Protein AF-A0A6L2MKE4-F1 (afdb_monomer)

Secondary structure (DSSP, 8-state):
--HHHHHHHHHH--BTTB--HHHHTT--TTS-HHHHHHHHHHHHHHH-TTT--STTHHHHHHHHHHHHHHHSSHHHHHHHHHHHHHHHGGGG-----

Structure (mmCIF, N/CA/C/O backbone):
data_AF-A0A6L2MKE4-F1
#
_entry.id   AF-A0A6L2MKE4-F1
#
loop_
_atom_site.group_PDB
_atom_site.id
_atom_site.type_symbol
_atom_site.label_atom_id
_atom_site.label_alt_id
_atom_site.label_comp_id
_atom_site.label_asym_id
_atom_site.label_entity_id
_atom_site.label_seq_id
_atom_site.pdbx_PDB_ins_code
_atom_site.Cartn_x
_atom_site.Cartn_y
_atom_site.Cartn_z
_atom_site.occupancy
_atom_site.B_iso_or_equiv
_atom_site.auth_seq_id
_atom_site.auth_comp_id
_atom_site.auth_asym_id
_atom_site.auth_atom_id
_atom_site.pdbx_PDB_model_num
ATOM 1 N N . MET A 1 1 ? -14.967 8.549 8.986 1.00 53.28 1 MET A N 1
ATOM 2 C CA . MET A 1 1 ? -13.724 7.775 8.771 1.00 53.28 1 MET A CA 1
ATOM 3 C C . MET A 1 1 ? -12.907 8.492 7.716 1.00 53.28 1 MET A C 1
ATOM 5 O O . MET A 1 1 ? -13.354 8.536 6.581 1.00 53.28 1 MET A O 1
ATOM 9 N N . LEU A 1 2 ? -11.779 9.104 8.092 1.00 62.59 2 LEU A N 1
ATOM 10 C CA . LEU A 1 2 ? -10.893 9.797 7.140 1.00 62.59 2 LEU A CA 1
ATOM 11 C C . LEU A 1 2 ? -10.089 8.819 6.269 1.00 62.59 2 LEU A C 1
ATOM 13 O O . LEU A 1 2 ? -9.876 9.060 5.096 1.00 62.59 2 LEU A O 1
ATOM 17 N N . ILE A 1 3 ? -9.779 7.646 6.811 1.00 69.50 3 ILE A N 1
ATOM 18 C CA . ILE A 1 3 ? -8.821 6.683 6.250 1.00 69.50 3 ILE A CA 1
ATOM 19 C C . ILE A 1 3 ? -9.273 6.112 4.900 1.00 69.50 3 ILE A C 1
ATOM 21 O O . ILE A 1 3 ? -8.472 5.889 3.999 1.00 69.50 3 ILE A O 1
ATOM 25 N N . THR A 1 4 ? -10.575 5.863 4.738 1.00 69.31 4 THR A N 1
ATOM 26 C CA . THR A 1 4 ? -11.118 5.440 3.442 1.00 69.31 4 THR A CA 1
ATOM 27 C C . THR A 1 4 ? -11.011 6.546 2.405 1.00 69.31 4 THR A C 1
ATOM 29 O O . THR A 1 4 ? -10.761 6.247 1.245 1.00 69.31 4 THR A O 1
ATOM 32 N N . LEU A 1 5 ? -11.165 7.806 2.817 1.00 66.00 5 LEU A N 1
ATOM 33 C CA . LEU A 1 5 ? -11.013 8.962 1.941 1.00 66.00 5 LEU A CA 1
ATOM 34 C C . LEU A 1 5 ? -9.538 9.175 1.571 1.00 66.00 5 LEU A C 1
ATOM 36 O O . LEU A 1 5 ? -9.254 9.443 0.411 1.00 66.00 5 LEU A O 1
ATOM 40 N N . ASP A 1 6 ? -8.613 8.950 2.507 1.00 70.56 6 ASP A N 1
ATOM 41 C CA . ASP A 1 6 ? -7.164 9.035 2.274 1.00 70.56 6 ASP A CA 1
ATOM 42 C C . ASP A 1 6 ? -6.672 8.011 1.242 1.00 70.56 6 ASP A C 1
ATOM 44 O O . ASP A 1 6 ? -5.725 8.282 0.517 1.00 70.56 6 ASP A O 1
ATOM 48 N N . VAL A 1 7 ? -7.338 6.856 1.118 1.00 75.00 7 VAL A N 1
ATOM 49 C CA . VAL A 1 7 ? -7.068 5.881 0.044 1.00 75.00 7 VAL A CA 1
ATOM 50 C C . VAL A 1 7 ? -7.807 6.234 -1.246 1.00 75.00 7 VAL A C 1
ATOM 52 O O . VAL A 1 7 ? -7.272 6.060 -2.341 1.00 75.00 7 VAL A O 1
ATOM 55 N N . TYR A 1 8 ? -9.043 6.722 -1.139 1.00 72.94 8 TYR A N 1
ATOM 56 C CA . TYR A 1 8 ? -9.890 6.969 -2.303 1.00 72.94 8 TYR A CA 1
ATOM 57 C C . TYR A 1 8 ? -9.477 8.231 -3.076 1.00 72.94 8 TYR A C 1
ATOM 59 O O . TYR A 1 8 ? -9.482 8.220 -4.301 1.00 72.94 8 TYR A O 1
ATOM 67 N N . LEU A 1 9 ? -9.035 9.289 -2.389 1.00 73.38 9 LEU A N 1
ATOM 68 C CA . LEU A 1 9 ? -8.548 10.531 -2.999 1.00 73.38 9 LEU A CA 1
ATOM 69 C C . LEU A 1 9 ? -7.370 10.307 -3.969 1.00 73.38 9 LEU A C 1
ATOM 71 O O . LEU A 1 9 ? -7.487 10.711 -5.125 1.00 73.38 9 LEU A O 1
ATOM 75 N N . PRO A 1 10 ? -6.255 9.659 -3.578 1.00 66.81 10 PRO A N 1
ATOM 76 C CA . PRO A 1 10 ? -5.164 9.346 -4.502 1.00 66.81 10 PRO A CA 1
ATOM 77 C C . PRO A 1 10 ? -5.543 8.271 -5.530 1.00 66.81 10 PRO A C 1
ATOM 79 O O . PRO A 1 10 ? -4.979 8.252 -6.623 1.00 66.81 10 PRO A O 1
ATOM 82 N N . TYR A 1 11 ? -6.516 7.402 -5.231 1.00 68.56 11 TYR A N 1
ATOM 83 C CA . TYR A 1 11 ? -7.046 6.451 -6.211 1.00 68.56 11 TYR A CA 1
ATOM 84 C C . TYR A 1 11 ? -7.829 7.140 -7.343 1.00 68.56 11 TYR A C 1
ATOM 86 O O . TYR A 1 11 ? -7.644 6.789 -8.512 1.00 68.56 11 TYR A O 1
ATOM 94 N N . GLU A 1 12 ? -8.661 8.135 -7.019 1.00 67.88 12 GLU A N 1
ATOM 95 C CA . GLU A 1 12 ? -9.382 8.956 -8.004 1.00 67.88 12 GLU A CA 1
ATOM 96 C C . GLU A 1 12 ? -8.455 9.932 -8.728 1.00 67.88 12 GLU A C 1
ATOM 98 O O . GLU A 1 12 ? -8.661 10.239 -9.906 1.00 67.88 12 GLU A O 1
ATOM 103 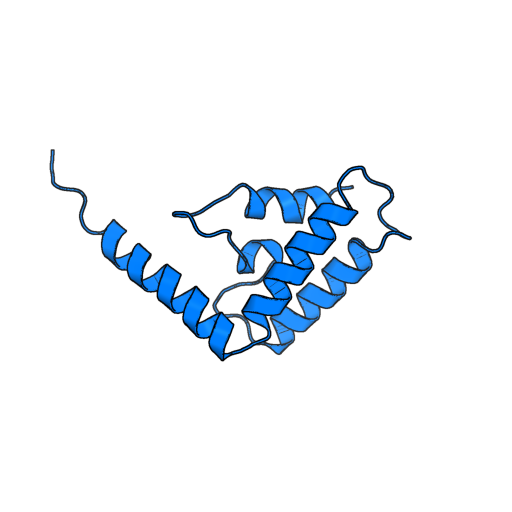N N . LYS A 1 13 ? -7.388 10.378 -8.056 1.00 65.25 13 LYS A N 1
ATOM 104 C CA . LYS A 1 13 ? -6.341 11.223 -8.630 1.00 65.25 13 LYS A CA 1
ATOM 105 C C . LYS A 1 13 ? -5.435 10.400 -9.556 1.00 65.25 13 LYS A C 1
ATOM 107 O O . LYS A 1 13 ? -4.265 10.154 -9.280 1.00 65.25 13 LYS A O 1
ATOM 112 N N . LYS A 1 14 ? -5.985 9.980 -10.698 1.00 59.16 14 LYS A N 1
ATOM 113 C CA . LYS A 1 14 ? -5.229 9.379 -11.802 1.00 59.16 14 LYS A CA 1
ATOM 114 C C . LYS A 1 14 ? -4.338 10.434 -12.442 1.00 59.16 14 LYS A C 1
ATOM 116 O O . LYS A 1 14 ? -4.799 11.265 -13.223 1.00 59.16 14 LYS A O 1
ATOM 121 N N . VAL A 1 15 ? -3.047 10.368 -12.151 1.00 55.78 15 VAL A N 1
ATOM 122 C CA . VAL A 1 15 ? -2.044 11.104 -12.916 1.00 55.78 15 VAL A CA 1
ATOM 123 C C . VAL A 1 15 ? -1.691 10.238 -14.119 1.00 55.78 15 VAL A C 1
ATOM 125 O O . VAL A 1 15 ? -1.009 9.228 -13.997 1.00 55.78 15 VAL A O 1
ATOM 128 N N . ASN A 1 16 ? -2.184 10.639 -15.289 1.00 50.06 16 ASN A N 1
ATOM 129 C CA . ASN A 1 16 ? -1.784 10.072 -16.575 1.00 50.06 16 ASN A CA 1
ATOM 130 C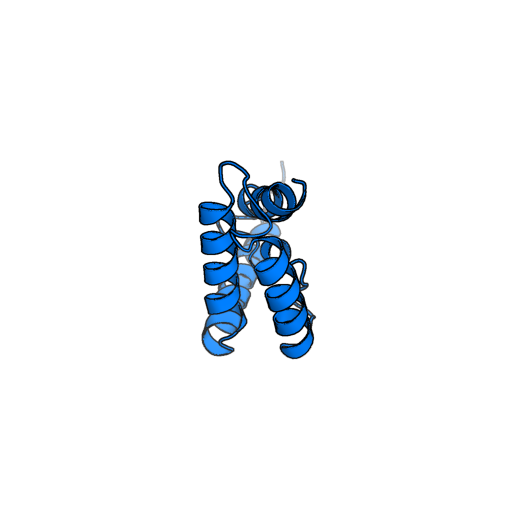 C . ASN A 1 16 ? -2.107 8.573 -16.761 1.00 50.06 16 ASN A C 1
ATOM 132 O O . ASN A 1 16 ? -1.264 7.795 -17.195 1.00 50.06 16 ASN A O 1
ATOM 136 N N . TRP A 1 17 ? -3.355 8.188 -16.464 1.00 54.62 17 TRP A N 1
ATOM 137 C CA . TRP A 1 17 ? -3.922 6.836 -16.654 1.00 54.62 17 TRP A CA 1
ATOM 138 C C . TRP A 1 17 ? -3.404 5.739 -15.717 1.00 54.62 17 TRP A C 1
ATOM 140 O O . TRP A 1 17 ? -4.025 4.677 -15.645 1.00 54.62 17 TRP A O 1
ATOM 150 N N . GLU A 1 18 ? -2.376 6.020 -14.919 1.00 57.22 18 GLU A N 1
ATOM 151 C CA . GLU A 1 18 ? -1.960 5.186 -13.794 1.00 57.22 18 GLU A CA 1
ATOM 152 C C . GLU A 1 18 ? -2.443 5.776 -12.464 1.00 57.22 18 GLU A C 1
ATOM 154 O O . GLU A 1 18 ? -2.412 6.984 -12.223 1.00 57.22 18 GLU A O 1
ATOM 159 N N . SER A 1 19 ? -2.937 4.900 -11.589 1.00 66.25 19 SER A N 1
ATOM 160 C CA . SER A 1 19 ? -3.282 5.266 -10.216 1.00 66.25 19 SER A CA 1
ATOM 161 C C . SER A 1 19 ? -2.009 5.536 -9.418 1.00 66.25 19 SER A C 1
ATOM 163 O O . SER A 1 19 ? -1.007 4.837 -9.584 1.00 66.25 19 SER A O 1
ATOM 165 N N . ASP A 1 20 ? -2.047 6.527 -8.528 1.00 74.88 20 ASP A N 1
ATOM 166 C CA . ASP A 1 20 ? -0.909 6.841 -7.670 1.00 74.88 20 ASP A CA 1
ATOM 167 C C . ASP A 1 20 ? -0.768 5.802 -6.548 1.00 74.88 20 ASP A C 1
ATOM 169 O O . ASP A 1 20 ? -1.246 5.986 -5.431 1.00 74.88 20 ASP A O 1
ATOM 173 N N . TRP A 1 21 ? -0.126 4.671 -6.856 1.00 80.56 21 TRP A N 1
ATOM 174 C CA . TRP A 1 21 ? 0.105 3.584 -5.897 1.00 80.56 21 TRP A CA 1
ATOM 175 C C . TRP A 1 21 ? 0.932 4.024 -4.688 1.00 80.56 21 TRP A C 1
ATOM 177 O O . TRP A 1 21 ? 0.751 3.486 -3.598 1.00 80.56 21 TRP A O 1
ATOM 187 N N . TYR A 1 22 ? 1.811 5.008 -4.879 1.00 82.00 22 TYR A N 1
ATOM 188 C CA . TYR A 1 22 ? 2.605 5.609 -3.813 1.00 82.00 22 TYR A CA 1
ATOM 189 C C . TYR A 1 22 ? 1.721 6.491 -2.925 1.00 82.00 22 TYR A C 1
ATOM 191 O O . TYR A 1 22 ? 1.693 6.286 -1.715 1.00 82.00 22 TYR A O 1
ATOM 199 N N . GLY A 1 23 ? 0.892 7.353 -3.524 1.00 79.50 23 GLY A N 1
ATOM 200 C CA . GLY A 1 23 ? -0.099 8.155 -2.797 1.00 79.50 23 GLY A CA 1
ATOM 201 C C . GLY A 1 23 ? -1.129 7.320 -2.023 1.00 79.50 23 GLY A C 1
ATOM 202 O O . GLY A 1 23 ? -1.477 7.670 -0.903 1.00 79.50 23 GLY A O 1
ATOM 203 N N . ILE A 1 24 ? -1.562 6.173 -2.563 1.00 83.88 24 ILE A N 1
ATOM 204 C CA . ILE A 1 24 ? -2.458 5.220 -1.871 1.00 83.88 24 ILE A CA 1
ATOM 205 C C . ILE A 1 24 ? -1.826 4.667 -0.586 1.00 83.88 24 ILE A C 1
ATOM 207 O O . ILE A 1 24 ? -2.528 4.388 0.386 1.00 83.88 24 ILE A O 1
ATOM 211 N N . LEU A 1 25 ? -0.509 4.464 -0.600 1.00 82.12 25 LEU A N 1
ATOM 212 C CA . LEU A 1 25 ? 0.263 3.969 0.535 1.00 82.12 25 LEU A CA 1
ATOM 213 C C . LEU A 1 25 ? 0.798 5.097 1.422 1.00 82.12 25 LEU A C 1
ATOM 215 O O . LEU A 1 25 ? 1.555 4.796 2.339 1.00 82.12 25 LEU A O 1
ATOM 219 N N . ASP A 1 26 ? 0.431 6.357 1.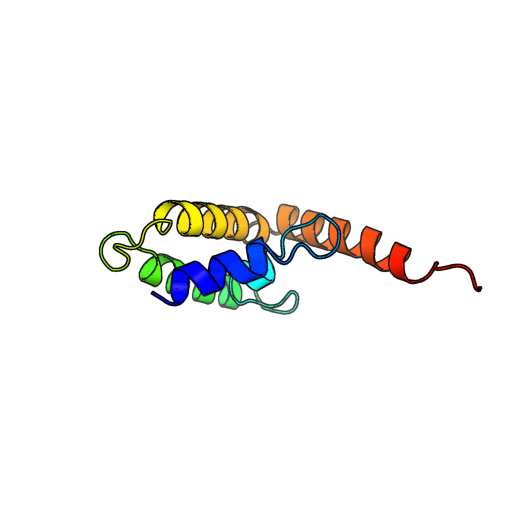162 1.00 81.62 26 ASP A N 1
ATOM 220 C CA . ASP A 1 26 ? 1.002 7.534 1.831 1.00 81.62 26 ASP A CA 1
ATOM 221 C C . ASP A 1 26 ? 2.548 7.505 1.823 1.00 81.62 26 ASP A C 1
ATOM 223 O O . ASP A 1 26 ? 3.228 7.772 2.815 1.00 81.62 26 ASP A O 1
ATOM 227 N N . ALA A 1 27 ? 3.114 7.078 0.694 1.00 82.19 27 ALA A N 1
ATOM 228 C CA . ALA A 1 27 ? 4.544 6.900 0.487 1.00 82.19 27 ALA A CA 1
ATOM 229 C C . ALA A 1 27 ? 5.015 7.679 -0.747 1.00 82.19 27 ALA A C 1
ATOM 231 O O . ALA A 1 27 ? 4.230 8.046 -1.619 1.00 82.19 27 ALA A O 1
ATOM 232 N N . ASN A 1 28 ? 6.321 7.895 -0.844 1.00 79.44 28 ASN A N 1
ATOM 233 C CA . ASN A 1 28 ? 6.991 8.536 -1.966 1.00 79.44 28 ASN A CA 1
ATOM 234 C C . ASN A 1 28 ? 7.760 7.519 -2.811 1.00 79.44 28 ASN A C 1
ATOM 236 O O . ASN A 1 28 ? 8.191 6.465 -2.345 1.00 79.44 28 ASN A O 1
ATOM 240 N N . THR A 1 29 ? 8.017 7.872 -4.071 1.00 75.50 29 THR A N 1
ATOM 241 C CA . THR A 1 29 ? 8.862 7.067 -4.971 1.00 75.50 29 THR A CA 1
ATOM 242 C C . THR A 1 29 ? 10.283 6.886 -4.444 1.00 75.50 29 THR A C 1
ATOM 244 O O . THR A 1 29 ? 10.903 5.860 -4.728 1.00 75.50 29 THR A O 1
ATOM 247 N N . SER A 1 30 ? 10.765 7.861 -3.670 1.00 78.06 30 SER A N 1
ATOM 248 C CA . SER A 1 30 ? 12.090 7.879 -3.044 1.00 78.06 30 SER A CA 1
ATOM 249 C C . SER A 1 30 ? 12.157 7.126 -1.714 1.00 78.06 30 SER A C 1
ATOM 251 O O . SER A 1 30 ? 13.248 6.987 -1.175 1.00 78.06 30 SER A O 1
ATOM 253 N N . ASP A 1 31 ? 11.026 6.655 -1.176 1.00 81.81 31 ASP A N 1
ATOM 254 C CA . ASP A 1 31 ? 11.019 5.955 0.107 1.00 81.81 31 ASP A CA 1
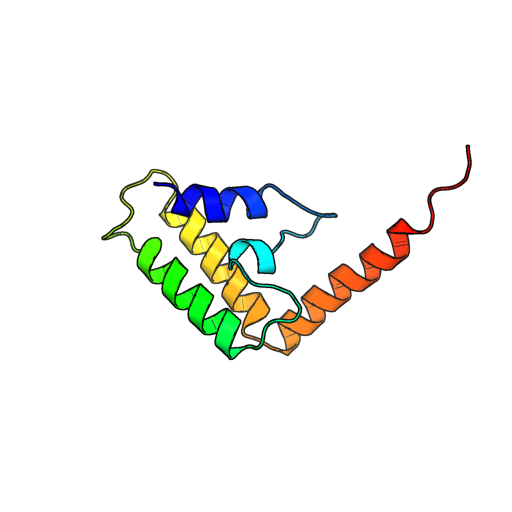ATOM 255 C C . ASP A 1 31 ? 11.583 4.534 -0.015 1.00 81.81 31 ASP A C 1
ATOM 257 O O . ASP A 1 31 ? 11.335 3.802 -0.987 1.00 81.81 31 ASP A O 1
ATOM 261 N N . ASP A 1 32 ? 12.312 4.126 1.022 1.00 84.12 32 ASP A N 1
ATOM 262 C CA . ASP A 1 32 ? 12.821 2.769 1.166 1.00 84.12 32 ASP A CA 1
ATOM 263 C C . ASP A 1 32 ? 11.689 1.749 1.326 1.00 84.12 32 ASP A C 1
ATOM 265 O O . ASP A 1 32 ? 10.629 2.018 1.899 1.00 84.12 32 ASP A O 1
ATOM 269 N N . ASP A 1 33 ? 11.953 0.517 0.893 1.00 83.56 33 ASP A N 1
ATOM 270 C CA . ASP A 1 33 ? 11.046 -0.625 1.055 1.00 83.56 33 ASP A CA 1
ATOM 271 C C . ASP A 1 33 ? 10.568 -0.817 2.507 1.00 83.56 33 ASP A C 1
ATOM 273 O O . ASP A 1 33 ? 9.438 -1.245 2.752 1.00 83.56 33 ASP A O 1
ATOM 277 N N . GLU A 1 34 ? 11.413 -0.499 3.494 1.00 86.44 34 GLU A N 1
ATOM 278 C CA . GLU A 1 34 ? 11.039 -0.578 4.908 1.00 86.44 34 GLU A CA 1
ATOM 279 C C . GLU A 1 34 ? 9.987 0.474 5.288 1.00 86.44 34 GLU A C 1
ATOM 281 O O . GLU A 1 34 ? 9.026 0.153 5.994 1.00 86.44 34 GLU A O 1
ATOM 286 N N . THR A 1 35 ? 10.128 1.702 4.787 1.00 87.12 35 THR A N 1
ATOM 287 C CA . THR A 1 35 ? 9.178 2.800 5.005 1.00 87.12 35 THR A CA 1
ATOM 288 C C . THR A 1 35 ? 7.831 2.481 4.364 1.00 87.12 35 THR A C 1
ATOM 290 O O . THR A 1 35 ? 6.803 2.564 5.039 1.00 87.12 35 THR A O 1
ATOM 293 N N . ILE A 1 36 ? 7.831 1.986 3.121 1.00 85.75 36 ILE A N 1
ATOM 294 C CA . ILE A 1 36 ? 6.607 1.561 2.419 1.00 85.75 36 ILE A CA 1
ATOM 295 C C . ILE A 1 36 ? 5.908 0.434 3.196 1.00 85.75 36 ILE A C 1
ATOM 297 O O . ILE A 1 36 ? 4.690 0.449 3.378 1.00 85.75 36 ILE A O 1
ATOM 301 N N . ARG A 1 37 ? 6.669 -0.527 3.735 1.00 86.81 37 ARG A N 1
ATOM 302 C CA . ARG A 1 37 ? 6.121 -1.623 4.554 1.00 86.81 37 ARG A CA 1
ATOM 303 C C . ARG A 1 37 ? 5.512 -1.129 5.863 1.00 86.81 37 ARG A C 1
ATOM 305 O O . ARG A 1 37 ? 4.476 -1.650 6.285 1.00 86.81 37 ARG A O 1
ATOM 312 N N . LYS A 1 38 ? 6.147 -0.157 6.525 1.00 89.75 38 LYS A N 1
ATOM 313 C CA . LYS A 1 38 ? 5.625 0.466 7.753 1.00 89.75 38 LYS A CA 1
ATOM 314 C C . LYS A 1 38 ? 4.312 1.195 7.477 1.00 89.75 38 LYS A C 1
ATOM 316 O O . LYS A 1 38 ? 3.341 0.957 8.197 1.00 89.75 38 LYS A O 1
ATOM 321 N N . GLN A 1 39 ? 4.265 1.999 6.415 1.00 87.31 39 GLN A N 1
ATOM 322 C CA . GLN A 1 39 ? 3.056 2.700 5.982 1.00 87.31 39 GLN A CA 1
ATOM 323 C C . GLN A 1 39 ? 1.920 1.722 5.642 1.00 87.31 39 GLN A C 1
ATOM 325 O O . GLN A 1 39 ? 0.819 1.842 6.180 1.00 87.31 39 GLN A O 1
ATOM 330 N N . TYR A 1 40 ? 2.201 0.669 4.862 1.00 88.06 40 TYR A N 1
ATOM 331 C CA . TYR A 1 40 ? 1.218 -0.374 4.549 1.00 88.06 40 TYR A CA 1
ATOM 332 C C . TYR A 1 40 ? 0.616 -1.005 5.807 1.00 88.06 40 TYR A C 1
ATOM 334 O O . TYR A 1 40 ? -0.603 -1.109 5.925 1.00 88.06 40 TYR A O 1
ATOM 342 N N . ARG A 1 41 ? 1.453 -1.408 6.774 1.00 88.31 41 ARG A N 1
ATOM 343 C CA . ARG A 1 41 ? 0.978 -2.016 8.029 1.00 88.31 41 ARG A CA 1
ATOM 344 C C . ARG A 1 41 ? 0.086 -1.059 8.814 1.00 88.31 41 ARG A C 1
ATOM 346 O O . ARG A 1 41 ? -0.947 -1.483 9.326 1.00 88.31 41 ARG A O 1
ATOM 353 N N . LYS A 1 42 ? 0.466 0.218 8.887 1.00 87.25 42 LYS A N 1
ATOM 354 C CA . LYS A 1 42 ? -0.318 1.263 9.552 1.00 87.25 42 LYS A CA 1
ATOM 355 C C . LYS A 1 42 ? -1.694 1.410 8.895 1.00 87.25 42 LYS A C 1
ATOM 357 O O . LYS A 1 42 ? -2.704 1.300 9.585 1.00 87.25 42 LYS A O 1
ATOM 362 N N . LEU A 1 43 ? -1.738 1.560 7.573 1.00 84.12 43 LEU A N 1
ATOM 363 C CA . LEU A 1 43 ? -2.983 1.698 6.814 1.00 84.12 43 LEU A CA 1
ATOM 364 C C . LEU A 1 43 ? -3.848 0.432 6.877 1.00 84.12 43 LEU A C 1
ATOM 366 O O . LEU A 1 43 ? -5.053 0.533 7.080 1.00 84.12 43 LEU A O 1
ATOM 370 N N . ALA A 1 44 ? -3.257 -0.761 6.792 1.00 84.44 44 ALA A N 1
ATOM 371 C CA . ALA A 1 44 ? -3.977 -2.031 6.882 1.00 84.44 44 ALA A CA 1
ATOM 372 C C . ALA A 1 44 ? -4.644 -2.227 8.254 1.00 84.44 44 ALA A C 1
ATOM 374 O O . ALA A 1 44 ? -5.788 -2.671 8.324 1.00 84.44 44 ALA A O 1
ATOM 375 N N . LEU A 1 45 ? -3.962 -1.848 9.343 1.00 82.81 45 LEU A N 1
ATOM 376 C CA . LEU A 1 45 ? -4.537 -1.859 10.694 1.00 82.81 45 LEU A CA 1
ATOM 377 C C . LEU A 1 45 ? -5.677 -0.847 10.841 1.00 82.81 45 LEU A C 1
ATOM 379 O O . LEU A 1 45 ? -6.658 -1.105 11.535 1.00 82.81 45 LEU A O 1
ATOM 383 N N . MET A 1 46 ? -5.546 0.303 10.186 1.00 77.81 46 MET A N 1
ATOM 384 C CA . MET A 1 46 ? -6.545 1.369 10.189 1.00 77.81 46 MET A CA 1
ATOM 385 C C . MET A 1 46 ? -7.777 1.011 9.337 1.00 77.81 46 MET A C 1
ATOM 387 O O . MET A 1 46 ? -8.897 1.365 9.696 1.00 77.81 46 MET A O 1
ATOM 391 N N . LEU A 1 47 ? -7.589 0.261 8.249 1.00 75.25 47 LEU A N 1
ATOM 392 C CA . LEU A 1 47 ? -8.642 -0.236 7.354 1.00 75.25 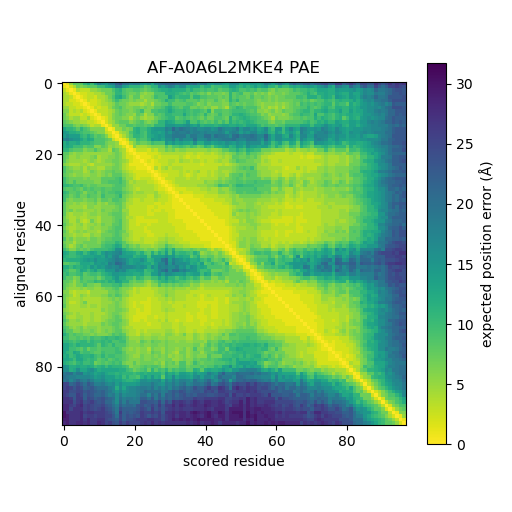47 LEU A CA 1
ATOM 393 C C . LEU A 1 47 ? -9.246 -1.574 7.781 1.00 75.25 47 LEU A C 1
ATOM 395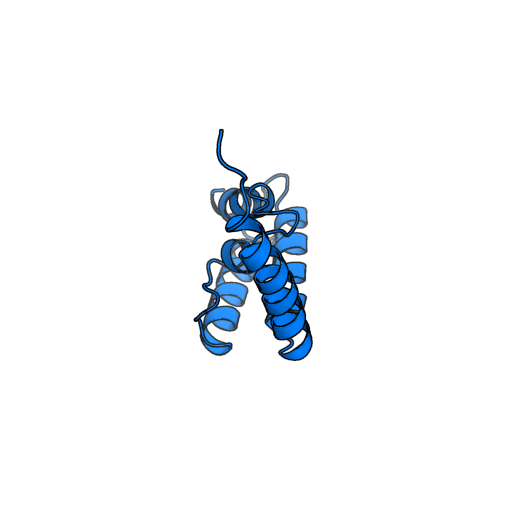 O O . LEU A 1 47 ? -10.191 -2.039 7.145 1.00 75.25 47 LEU A O 1
ATOM 399 N N . HIS A 1 48 ? -8.729 -2.191 8.843 1.00 74.50 48 HIS A N 1
ATOM 400 C CA . HIS A 1 48 ? -9.250 -3.451 9.348 1.00 74.50 48 HIS A CA 1
ATOM 401 C C . HIS A 1 48 ? -10.746 -3.319 9.666 1.00 74.50 48 HIS A C 1
ATOM 403 O O . HIS A 1 48 ? -11.165 -2.372 10.332 1.00 74.50 48 HIS A O 1
ATOM 409 N N . HIS A 1 49 ? -11.539 -4.288 9.208 1.00 64.38 49 HIS A N 1
ATOM 410 C CA . HIS A 1 49 ? -12.996 -4.361 9.384 1.00 64.38 49 HIS A CA 1
ATOM 411 C C . HIS A 1 49 ? -13.469 -4.177 10.838 1.00 64.38 49 HIS A C 1
ATOM 413 O O . HIS A 1 49 ? -14.566 -3.674 11.071 1.00 64.38 49 HIS A O 1
ATOM 419 N N . ASP A 1 50 ? -12.617 -4.520 11.807 1.00 63.28 50 ASP A N 1
ATOM 420 C CA . ASP A 1 50 ? -12.868 -4.308 13.236 1.00 63.28 50 ASP A CA 1
ATOM 421 C C . ASP A 1 50 ? -12.890 -2.815 13.632 1.00 63.28 50 ASP A C 1
ATOM 423 O O . ASP A 1 50 ? -13.689 -2.393 14.466 1.00 63.28 50 ASP A O 1
ATOM 427 N N . LYS A 1 51 ? -12.061 -1.981 12.986 1.00 63.16 51 LYS A N 1
ATOM 428 C CA . LYS A 1 51 ? -11.948 -0.538 13.267 1.00 63.16 51 LYS A CA 1
ATOM 429 C C . LYS A 1 51 ? -12.659 0.354 12.247 1.00 63.16 51 LYS A C 1
ATOM 431 O O . LYS A 1 51 ? -13.091 1.446 12.612 1.00 63.16 51 LYS A O 1
ATOM 436 N N . ASN A 1 52 ? -12.838 -0.107 11.007 1.00 61.09 52 ASN A N 1
ATOM 437 C CA . ASN A 1 52 ? -13.513 0.631 9.936 1.00 61.09 52 ASN A CA 1
ATOM 438 C C . ASN A 1 52 ? -14.836 -0.038 9.518 1.00 61.09 52 ASN A C 1
ATOM 440 O O . ASN A 1 52 ? -14.897 -0.806 8.563 1.00 61.09 52 ASN A O 1
ATOM 444 N N . LYS A 1 53 ? -15.930 0.320 10.201 1.00 63.72 53 LYS A N 1
ATOM 445 C CA . LYS A 1 53 ? -17.325 0.040 9.802 1.00 63.72 53 LYS A CA 1
ATOM 446 C C . LYS A 1 53 ? -17.879 0.997 8.722 1.00 63.72 53 LYS A C 1
ATOM 448 O O . LYS A 1 53 ? -19.091 1.193 8.662 1.00 63.72 53 LYS A O 1
ATOM 453 N N . SER A 1 54 ? -17.046 1.655 7.906 1.00 64.69 54 SER A N 1
ATOM 454 C CA . SER A 1 54 ? -17.570 2.506 6.822 1.00 64.69 54 SER A CA 1
ATOM 455 C C . SER A 1 54 ? -17.953 1.694 5.594 1.00 64.69 54 SER A C 1
ATOM 457 O O . SER A 1 54 ? -17.292 0.727 5.206 1.00 64.69 54 SER A O 1
ATOM 459 N N . VAL A 1 55 ? -18.991 2.181 4.918 1.00 64.75 55 VAL A N 1
ATOM 460 C CA . VAL A 1 55 ? -19.281 1.842 3.525 1.00 64.75 55 VAL A CA 1
ATOM 461 C C . VAL A 1 55 ? -18.027 2.137 2.690 1.00 64.75 55 VAL A C 1
ATOM 463 O O . VAL A 1 55 ? -17.497 3.245 2.737 1.00 64.75 55 VAL A O 1
ATOM 466 N N . GLY A 1 56 ? -17.508 1.125 1.988 1.00 68.19 56 GLY A N 1
ATOM 467 C CA . GLY A 1 56 ? -16.300 1.235 1.157 1.00 68.19 56 GLY A CA 1
ATOM 468 C C . GLY A 1 56 ? -14.973 0.860 1.836 1.00 68.19 56 GLY A C 1
ATOM 469 O O . GLY A 1 56 ? -13.946 0.837 1.161 1.00 68.19 56 GLY A O 1
ATOM 470 N N . GLY A 1 57 ? -14.958 0.494 3.127 1.00 70.12 57 GLY A N 1
ATOM 471 C CA . GLY A 1 57 ? -13.732 0.040 3.810 1.00 70.12 57 GLY A CA 1
ATOM 472 C C . GLY A 1 57 ? -13.103 -1.209 3.175 1.00 70.12 57 GLY A C 1
ATOM 473 O O . GLY A 1 57 ? -11.887 -1.283 3.008 1.00 70.12 57 GLY A O 1
ATOM 474 N N . CYS A 1 58 ? -13.939 -2.154 2.730 1.00 74.88 58 CYS A N 1
ATOM 475 C CA . CYS A 1 58 ? -13.487 -3.338 1.995 1.00 74.88 58 CYS A CA 1
ATOM 476 C C . CYS A 1 58 ? -12.824 -2.987 0.655 1.00 74.88 58 CYS A C 1
ATOM 478 O O . CYS A 1 58 ? -11.818 -3.596 0.298 1.00 74.88 58 CYS A O 1
ATOM 480 N N . ASP A 1 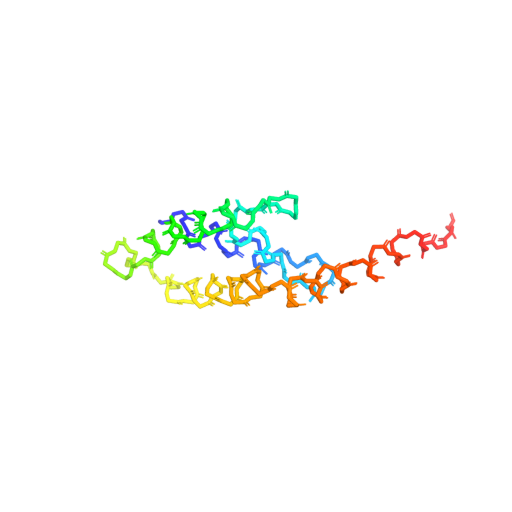59 ? -13.355 -2.014 -0.087 1.00 79.69 59 ASP A N 1
ATOM 481 C CA . ASP A 1 59 ? -12.784 -1.631 -1.382 1.00 79.69 59 ASP A CA 1
ATOM 482 C C . ASP A 1 59 ? -11.497 -0.821 -1.219 1.00 79.69 59 ASP A C 1
ATOM 484 O O . ASP A 1 59 ? -10.519 -1.090 -1.915 1.00 79.69 59 ASP A O 1
ATOM 488 N N . ALA A 1 60 ? -11.432 0.068 -0.224 1.00 81.25 60 ALA A N 1
ATOM 489 C CA . ALA A 1 60 ? -10.190 0.741 0.147 1.00 81.25 60 ALA A CA 1
ATOM 490 C C . ALA A 1 60 ? -9.091 -0.263 0.550 1.00 81.25 60 ALA A C 1
ATOM 492 O O . ALA A 1 60 ? -7.945 -0.127 0.124 1.00 81.25 60 ALA A O 1
ATOM 493 N N . PHE A 1 61 ? -9.430 -1.330 1.285 1.00 82.69 61 PHE A N 1
ATOM 494 C CA . PHE A 1 61 ? -8.472 -2.391 1.612 1.00 82.69 61 PHE A CA 1
ATOM 495 C C . PHE A 1 61 ? -7.979 -3.148 0.367 1.00 82.69 61 PHE A C 1
ATOM 497 O O . PHE A 1 61 ? -6.785 -3.430 0.252 1.00 82.69 61 PHE A O 1
ATOM 504 N N . LYS A 1 62 ? -8.860 -3.438 -0.601 1.00 83.19 62 LYS A N 1
ATOM 505 C CA . LYS A 1 62 ? -8.458 -4.054 -1.880 1.00 83.19 62 LYS A CA 1
ATOM 506 C C . LYS A 1 62 ? -7.493 -3.158 -2.657 1.00 83.19 62 LYS A C 1
ATOM 508 O O . LYS A 1 62 ? -6.497 -3.654 -3.182 1.00 83.19 62 LYS A O 1
ATOM 513 N N . ILE A 1 63 ? -7.769 -1.855 -2.717 1.00 84.00 63 ILE A N 1
ATOM 514 C CA . ILE A 1 63 ? -6.908 -0.869 -3.386 1.00 84.00 63 ILE A CA 1
ATOM 515 C C . ILE A 1 63 ? -5.537 -0.810 -2.698 1.00 84.00 63 ILE A C 1
ATOM 517 O O . ILE A 1 63 ? -4.513 -0.918 -3.375 1.00 84.00 63 ILE A O 1
ATOM 521 N N . LEU A 1 64 ? -5.511 -0.743 -1.362 1.00 85.69 64 LEU A N 1
ATOM 522 C CA . LEU A 1 64 ? -4.279 -0.757 -0.570 1.00 85.69 64 LEU A CA 1
ATOM 523 C C . LEU A 1 64 ? -3.458 -2.037 -0.805 1.00 85.69 64 LEU A C 1
ATOM 525 O O . LEU A 1 64 ? -2.252 -1.978 -1.038 1.00 85.69 64 LEU A O 1
ATOM 529 N N . SER A 1 65 ? -4.107 -3.203 -0.777 1.00 86.44 65 SER A N 1
ATOM 530 C CA . SER A 1 65 ? -3.460 -4.499 -1.013 1.00 86.44 65 SER A CA 1
ATOM 531 C C . SER A 1 65 ? -2.873 -4.601 -2.426 1.00 86.44 65 SER A C 1
ATOM 533 O O . SER A 1 65 ? -1.761 -5.107 -2.617 1.00 86.44 65 SER A O 1
ATOM 535 N N . LYS A 1 66 ? -3.577 -4.056 -3.425 1.00 84.81 66 LYS A N 1
ATOM 536 C CA . LYS A 1 66 ? -3.091 -3.975 -4.805 1.00 84.81 66 LYS A CA 1
ATOM 537 C C . LYS A 1 66 ? -1.863 -3.068 -4.920 1.00 84.81 66 LYS A C 1
ATOM 539 O O . LYS A 1 66 ? -0.881 -3.482 -5.534 1.00 84.81 66 LYS A O 1
ATOM 544 N N . ALA A 1 67 ? -1.886 -1.894 -4.284 1.00 85.31 67 ALA A N 1
ATOM 545 C CA . ALA A 1 67 ? -0.740 -0.985 -4.224 1.00 85.31 67 ALA A CA 1
ATOM 546 C C . ALA A 1 67 ? 0.482 -1.672 -3.600 1.00 85.31 67 ALA A C 1
ATOM 548 O O . ALA A 1 67 ? 1.568 -1.675 -4.177 1.00 85.31 67 ALA A O 1
ATOM 549 N N . TRP A 1 68 ? 0.285 -2.348 -2.465 1.00 87.19 68 TRP A N 1
ATOM 550 C CA . TRP A 1 68 ? 1.344 -3.086 -1.781 1.00 87.19 68 TRP A CA 1
ATOM 551 C C . TRP A 1 68 ? 1.924 -4.210 -2.642 1.00 87.19 68 TRP A C 1
ATOM 553 O O . TRP A 1 68 ? 3.136 -4.359 -2.720 1.00 87.19 68 TRP A O 1
ATOM 563 N N . 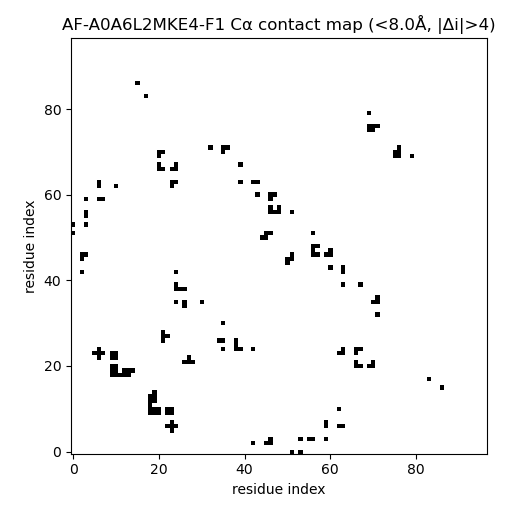THR A 1 69 ? 1.083 -4.964 -3.350 1.00 86.00 69 THR A N 1
ATOM 564 C CA . THR A 1 69 ? 1.541 -6.051 -4.231 1.00 86.00 69 THR A CA 1
ATOM 565 C C . THR A 1 69 ? 2.412 -5.541 -5.385 1.00 86.00 69 THR A C 1
ATOM 567 O O . THR A 1 69 ? 3.295 -6.259 -5.851 1.00 86.00 69 THR A O 1
ATOM 570 N N . LEU A 1 70 ? 2.168 -4.314 -5.856 1.00 83.06 70 LEU A N 1
ATOM 571 C CA . LEU A 1 70 ? 2.960 -3.669 -6.904 1.00 83.06 70 LEU A CA 1
ATOM 572 C C . LEU A 1 70 ? 4.259 -3.065 -6.362 1.00 83.06 70 LEU A C 1
ATOM 574 O O . LEU A 1 70 ? 5.286 -3.177 -7.023 1.00 83.06 70 LEU A O 1
ATOM 578 N N . LEU A 1 71 ? 4.230 -2.445 -5.178 1.00 82.06 71 LEU A N 1
ATOM 579 C CA . LEU A 1 71 ? 5.402 -1.769 -4.609 1.00 82.06 71 LEU A CA 1
ATOM 580 C C . LEU A 1 71 ? 6.333 -2.693 -3.812 1.00 82.06 71 LEU A C 1
ATOM 582 O O . LEU A 1 71 ? 7.526 -2.421 -3.749 1.00 82.06 71 LEU A O 1
ATOM 586 N N . SER A 1 72 ? 5.815 -3.776 -3.226 1.00 81.88 72 SER A N 1
ATOM 587 C CA . SER A 1 72 ? 6.602 -4.738 -2.438 1.00 81.88 72 SER A CA 1
ATOM 588 C C . SER A 1 72 ? 7.503 -5.623 -3.297 1.00 81.88 72 SER A C 1
ATOM 590 O O . SER A 1 72 ? 8.427 -6.244 -2.773 1.00 81.88 72 SER A O 1
ATOM 592 N N . ASP A 1 73 ? 7.205 -5.753 -4.587 1.00 83.56 73 ASP A N 1
ATOM 593 C CA . ASP A 1 73 ? 8.008 -6.529 -5.519 1.00 83.56 73 ASP A CA 1
ATOM 594 C C . ASP A 1 73 ? 8.879 -5.562 -6.317 1.00 83.56 73 ASP A C 1
ATOM 596 O O . ASP A 1 73 ? 8.369 -4.733 -7.067 1.00 83.56 73 ASP A O 1
ATOM 600 N N . LYS A 1 74 ? 10.203 -5.670 -6.170 1.00 77.75 74 LYS A N 1
ATOM 601 C CA . LYS A 1 74 ? 11.158 -4.786 -6.851 1.00 77.75 74 LYS A CA 1
ATOM 602 C C . LYS A 1 74 ? 10.984 -4.797 -8.369 1.00 77.75 74 LYS A C 1
ATOM 604 O O . LYS A 1 74 ? 11.163 -3.757 -8.999 1.00 77.75 74 LYS A O 1
ATOM 609 N N . VAL A 1 75 ? 10.603 -5.935 -8.953 1.00 78.81 75 VAL A N 1
ATOM 610 C CA . VAL A 1 75 ? 10.381 -6.069 -10.400 1.00 78.81 75 VAL A CA 1
ATOM 611 C C . VAL A 1 75 ? 9.127 -5.300 -10.815 1.00 78.81 75 VAL A C 1
ATOM 613 O O . VAL A 1 75 ? 9.156 -4.533 -11.777 1.00 78.81 75 VAL A O 1
ATOM 616 N N . LYS A 1 76 ? 8.035 -5.438 -10.056 1.00 76.56 76 LYS A N 1
ATOM 617 C CA . LYS A 1 76 ? 6.779 -4.715 -10.321 1.00 76.56 76 LYS A CA 1
ATOM 618 C C . LYS A 1 76 ? 6.900 -3.225 -10.015 1.00 76.56 76 LYS A C 1
ATOM 620 O O . LYS A 1 76 ? 6.368 -2.411 -10.766 1.00 76.56 76 LYS A O 1
ATOM 625 N N . ARG A 1 77 ? 7.653 -2.861 -8.975 1.00 76.62 77 ARG A N 1
ATOM 626 C CA . ARG A 1 77 ? 7.984 -1.476 -8.626 1.00 76.62 77 ARG A CA 1
ATOM 627 C C . ARG A 1 77 ? 8.774 -0.821 -9.750 1.00 76.62 77 ARG A C 1
ATOM 629 O O . ARG A 1 77 ? 8.458 0.302 -10.133 1.00 76.62 77 ARG A O 1
ATOM 636 N N . PHE A 1 78 ? 9.752 -1.534 -10.308 1.00 72.62 78 PHE A N 1
ATOM 637 C CA . PHE A 1 78 ? 10.505 -1.070 -11.467 1.00 72.62 78 PHE A CA 1
ATOM 638 C C . PHE A 1 78 ? 9.602 -0.893 -12.691 1.00 72.62 78 PHE A C 1
ATOM 640 O O . PHE A 1 78 ? 9.627 0.176 -13.290 1.00 72.62 78 PHE A O 1
ATOM 647 N N . ALA A 1 79 ? 8.745 -1.869 -13.010 1.00 73.44 79 ALA A N 1
ATOM 648 C CA . ALA A 1 79 ? 7.793 -1.762 -14.119 1.00 73.44 79 ALA A CA 1
ATOM 649 C C . ALA A 1 79 ? 6.811 -0.583 -13.951 1.00 73.44 79 ALA A C 1
ATOM 651 O O . ALA A 1 79 ? 6.568 0.157 -14.899 1.00 73.44 79 ALA A O 1
ATOM 652 N N . CYS A 1 80 ? 6.305 -0.351 -12.736 1.00 68.81 80 CYS A N 1
ATOM 653 C CA . CYS A 1 80 ? 5.435 0.784 -12.418 1.00 68.81 80 CYS A CA 1
ATOM 654 C C . CYS A 1 80 ? 6.172 2.131 -12.527 1.00 68.81 80 CYS A C 1
ATOM 656 O O . CYS A 1 80 ? 5.648 3.093 -13.082 1.00 68.81 80 CYS A O 1
ATOM 658 N N . ASN A 1 81 ? 7.418 2.206 -12.049 1.00 70.00 81 ASN A N 1
ATOM 659 C CA . ASN A 1 81 ? 8.241 3.406 -12.201 1.00 70.00 81 ASN A CA 1
ATOM 660 C C . ASN A 1 81 ? 8.619 3.661 -13.673 1.00 70.00 81 ASN A C 1
ATOM 662 O O . ASN A 1 81 ? 8.683 4.807 -14.111 1.00 70.00 81 ASN A O 1
ATOM 666 N N . GLN A 1 82 ? 8.837 2.600 -14.452 1.00 64.69 82 GLN A N 1
ATOM 667 C CA . GLN A 1 82 ? 9.147 2.668 -15.879 1.00 64.69 82 GLN A CA 1
ATOM 668 C C . GLN A 1 82 ? 7.932 3.114 -16.711 1.00 64.69 82 GLN A C 1
ATOM 670 O O . GLN A 1 82 ? 8.099 3.936 -17.613 1.00 64.69 82 GLN A O 1
ATOM 675 N N . GLY A 1 83 ? 6.721 2.649 -16.372 1.00 61.03 83 GLY A N 1
ATOM 676 C CA . GLY A 1 83 ? 5.457 3.138 -16.941 1.00 61.03 83 GLY A CA 1
ATOM 677 C C . GLY A 1 83 ? 5.272 4.640 -16.708 1.00 61.03 83 GLY A C 1
ATOM 678 O O . GLY A 1 83 ? 5.057 5.396 -17.659 1.00 61.03 83 GLY A O 1
ATOM 679 N N . ARG A 1 84 ? 5.535 5.100 -15.475 1.00 60.28 84 ARG A N 1
ATOM 680 C CA . ARG A 1 84 ? 5.601 6.532 -15.142 1.00 60.28 84 ARG A CA 1
ATOM 681 C C . ARG A 1 84 ? 6.660 7.290 -15.943 1.00 60.28 84 ARG A C 1
ATOM 683 O O . ARG A 1 84 ? 6.376 8.382 -16.435 1.00 60.28 84 ARG A O 1
ATOM 690 N N . ASN A 1 85 ? 7.864 6.740 -16.108 1.00 50.16 85 ASN A N 1
ATOM 691 C CA . ASN A 1 85 ? 8.956 7.420 -16.813 1.00 50.16 85 ASN A CA 1
ATOM 692 C C . ASN A 1 85 ? 8.663 7.602 -18.318 1.00 50.16 85 ASN A C 1
ATOM 694 O O . ASN A 1 85 ? 8.943 8.667 -18.867 1.00 50.16 85 ASN A O 1
ATOM 698 N N . MET A 1 86 ? 7.994 6.636 -18.966 1.00 44.69 86 MET A N 1
ATOM 699 C CA . MET A 1 86 ? 7.524 6.800 -20.352 1.00 44.69 86 MET A CA 1
ATOM 700 C C . MET A 1 86 ? 6.471 7.908 -20.497 1.00 44.69 86 MET A C 1
ATOM 702 O O . MET A 1 86 ? 6.475 8.627 -21.494 1.00 44.69 86 MET A O 1
ATOM 706 N N . SER A 1 87 ? 5.613 8.105 -19.494 1.00 42.72 87 SER A N 1
ATOM 707 C CA . SER A 1 87 ? 4.653 9.217 -19.500 1.00 42.72 87 SER A CA 1
ATOM 708 C C . SER A 1 87 ? 5.256 10.579 -19.139 1.00 42.72 87 SER A C 1
ATOM 710 O O . SER A 1 87 ? 4.797 11.601 -19.647 1.00 42.72 87 SER A O 1
ATOM 712 N N . ALA A 1 88 ? 6.316 10.613 -18.322 1.00 43.66 88 ALA A N 1
ATOM 713 C CA . ALA A 1 88 ? 7.035 11.848 -18.002 1.00 43.66 88 ALA A CA 1
ATOM 714 C C . ALA A 1 88 ? 7.753 12.426 -19.235 1.00 43.66 88 ALA A C 1
ATOM 716 O O . ALA A 1 88 ? 7.875 13.643 -19.367 1.00 43.66 88 ALA A O 1
ATOM 717 N N . PHE A 1 89 ? 8.152 11.571 -20.184 1.00 38.84 89 PHE A N 1
ATOM 718 C CA . PHE A 1 89 ? 8.743 12.008 -21.450 1.00 38.84 89 PHE A CA 1
ATOM 719 C C . PHE A 1 89 ? 7.718 12.619 -22.427 1.00 38.84 89 PHE A C 1
ATOM 721 O O . PHE A 1 89 ? 8.093 13.406 -23.293 1.00 38.84 89 PHE A O 1
ATOM 728 N N . GLN A 1 90 ? 6.419 12.327 -22.275 1.00 40.59 90 GLN A N 1
ATOM 729 C CA . GLN A 1 90 ? 5.362 12.910 -23.115 1.00 40.59 90 GLN A CA 1
ATOM 730 C C . GLN A 1 90 ? 4.832 14.260 -22.608 1.00 40.59 90 GLN A C 1
ATOM 732 O O . GLN A 1 90 ? 4.155 14.955 -23.362 1.00 40.59 90 GLN A O 1
ATOM 737 N N . GLN A 1 91 ? 5.174 14.698 -21.390 1.00 43.06 91 GLN A N 1
ATOM 738 C CA . GLN A 1 91 ? 4.763 16.022 -20.895 1.00 43.06 91 GLN A CA 1
ATOM 739 C C . GLN A 1 91 ? 5.701 17.181 -21.283 1.00 43.06 91 GLN A C 1
ATOM 741 O O . GLN A 1 91 ? 5.418 18.319 -20.927 1.00 43.06 91 GLN A O 1
ATOM 746 N N . ASN A 1 92 ? 6.748 16.940 -22.084 1.00 41.84 92 ASN A N 1
ATOM 747 C CA . ASN A 1 92 ? 7.562 18.010 -22.691 1.00 41.84 92 ASN A CA 1
ATOM 748 C C . ASN A 1 92 ? 7.332 18.200 -24.202 1.00 41.84 92 ASN A C 1
ATOM 750 O O . ASN A 1 92 ? 8.142 18.830 -24.879 1.00 41.84 92 ASN A O 1
ATOM 754 N N . VAL A 1 93 ? 6.214 17.708 -24.741 1.00 45.53 93 VAL A N 1
ATOM 755 C CA . VAL A 1 93 ? 5.800 17.973 -26.129 1.00 45.53 93 VAL A CA 1
ATOM 756 C C . VAL A 1 93 ? 4.343 18.425 -26.195 1.00 45.53 93 VAL A C 1
ATOM 758 O O . VAL A 1 93 ? 3.489 17.765 -26.775 1.00 45.53 93 VAL A O 1
ATOM 761 N N . SER A 1 94 ? 4.059 19.602 -25.637 1.00 35.69 94 SER A N 1
ATOM 762 C CA . SER A 1 94 ? 2.952 20.416 -26.149 1.00 35.69 94 SER A CA 1
ATOM 763 C C . SER A 1 94 ? 3.509 21.345 -27.235 1.00 35.69 94 SER A C 1
ATOM 765 O O . SER A 1 94 ? 4.424 22.121 -26.943 1.00 35.69 94 SER A O 1
ATOM 767 N N . PRO A 1 95 ? 3.016 21.284 -28.488 1.00 44.66 95 PRO A N 1
ATOM 768 C CA . PRO A 1 95 ? 3.400 22.234 -29.516 1.00 44.66 95 PRO A CA 1
ATOM 769 C C . PRO A 1 95 ? 2.853 23.614 -29.148 1.00 44.66 95 PRO A C 1
ATOM 771 O O . PRO A 1 95 ? 1.729 23.754 -28.664 1.00 44.66 95 PRO A O 1
ATOM 774 N N . LYS A 1 96 ? 3.696 24.623 -29.381 1.00 43.97 96 LYS A N 1
ATOM 775 C CA . LYS A 1 96 ? 3.368 26.048 -29.318 1.00 43.97 96 LYS A CA 1
ATOM 776 C C . LYS A 1 96 ? 2.011 26.316 -29.976 1.00 43.97 96 LYS A C 1
ATOM 778 O O . LYS A 1 96 ? 1.767 25.833 -31.083 1.00 43.97 96 LYS A O 1
ATOM 783 N N . LYS A 1 97 ? 1.191 27.136 -29.324 1.00 42.12 97 LYS A N 1
ATOM 784 C CA . LYS A 1 97 ? 0.179 27.933 -30.011 1.00 42.12 97 LYS A CA 1
ATOM 785 C C . LYS A 1 97 ? 0.633 29.38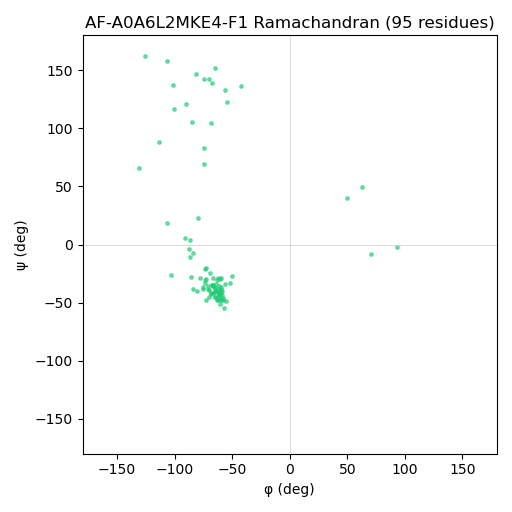3 -30.018 1.00 42.12 97 LYS A C 1
ATOM 787 O O . LYS A 1 97 ? 1.231 29.791 -28.997 1.00 42.12 97 LYS A O 1
#

Sequence (97 aa):
MLITLDVYLPYEKKVNWESDWYGILDANTSDDDETIRKQYRKLALMLHHDKNKSVGGCDAFKILSKAWTLLSDKVKRFACNQGRNMSAFQQNVSPKK

Solvent-accessible surface area (backbone atoms only — not comparable to full-atom values): 5544 Å² total; per-residue (Å²): 124,67,67,47,49,56,30,44,52,27,52,71,48,50,64,87,90,42,60,35,45,40,47,39,42,77,40,55,93,86,54,52,74,67,56,48,52,51,36,42,53,52,50,51,63,58,38,29,69,91,73,30,84,52,91,58,22,71,57,38,45,52,52,45,53,52,30,46,63,36,60,74,33,69,68,46,33,48,53,54,53,48,55,50,50,61,53,61,65,58,74,80,66,76,80,86,129

Radius of gyration: 15.05 Å; Cα contacts (8 Å, |Δi|>4): 91; chains: 1; bounding box: 32×34×43 Å

Foldseek 3Di:
DCLLVQQVVQQVVDDPPDGPLQSNLVHDLPDDLVVSVVSLVVSLVCLPCVNDPDDCSVVSNVSSVVSCVQCNDPVSSVVVVVVVVVVVVVVVDDDDD

pLDDT: mean 70.85, std 14.36, range [35.69, 89.75]

Nearest PDB structures (foldseek):
  3ucs-assembly1_C  TM=9.072E-01  e=1.111E-03  Escherichia coli K-12
  3ucs-assembly1_D  TM=9.171E-01  e=1.544E-03  Escherichia coli K-12
  2ctp-assembly1_A  TM=8.539E-01  e=2.267E-03  Homo sapiens
  2ctr-assembly1_A  TM=8.534E-01  e=3.517E-03  Homo sapiens
  5vso-assembly1_A  TM=8.500E-01  e=3.329E-03  Saccharomyces cerevisiae S288C

Mean predicted aligned error: 10.23 Å

InterPro domains:
  IPR001623 DnaJ domain [PF00226] (20-77)
  IPR001623 DnaJ domain [PR00625] (22-40)
  IPR001623 DnaJ domain [PR00625] (40-55)
  IPR001623 DnaJ domain [PR00625] (56-76)
  IPR001623 DnaJ domain [PS50076] (20-84)
  IPR001623 DnaJ domain [SM00271] (19-76)
  IPR001623 DnaJ domain [cd06257] (20-73)
  IPR036869 Chaperone J-domain superfamily [G3DSA:1.10.287.110] (10-96)
  IPR036869 Chaperone J-domain superfamily [SSF46565] (11-77)

Organism: Tanacetum cinerariifolium (NCBI:txid118510)